Protein AF-A0A3S9BBK6-F1 (afdb_monomer_lite)

pLDDT: mean 83.22, std 19.62, range [37.0, 97.81]

Radius of gyration: 19.56 Å; chains: 1; bounding box: 65×46×24 Å

Foldseek 3Di:
DDDDDDDDPDDPPPPPPVVVVVVVVVVVLQVVQVVVVVVVDDPVRCCVPPNVPDPFFPDDWDWDADPVGIWIWTQTPVRWTFIQDPVGTDTD

Structure (mmCIF, N/CA/C/O backbone):
data_AF-A0A3S9BBK6-F1
#
_entry.id   AF-A0A3S9BBK6-F1
#
loop_
_atom_site.group_PDB
_atom_site.id
_atom_site.type_symbol
_atom_site.label_atom_id
_atom_site.label_alt_id
_atom_site.label_comp_id
_atom_site.label_asym_id
_atom_site.label_entity_id
_atom_site.label_seq_id
_atom_site.pdbx_PDB_ins_code
_atom_site.Cartn_x
_atom_site.Cartn_y
_atom_site.Cartn_z
_atom_site.occupancy
_atom_site.B_iso_or_equiv
_atom_site.auth_seq_id
_atom_site.auth_comp_id
_atom_site.auth_asym_id
_atom_site.auth_atom_id
_atom_site.pdbx_PDB_model_num
ATOM 1 N N . MET A 1 1 ? -55.223 -33.416 -11.426 1.00 38.12 1 MET A N 1
ATOM 2 C CA . MET A 1 1 ? -54.029 -33.853 -12.174 1.00 38.12 1 MET A CA 1
ATOM 3 C C . MET A 1 1 ? -52.999 -32.743 -12.112 1.00 38.12 1 MET A C 1
ATOM 5 O O . MET A 1 1 ? -53.338 -31.615 -12.423 1.00 38.12 1 MET A O 1
ATOM 9 N N . GLN A 1 2 ? -51.803 -33.135 -11.670 1.00 37.00 2 GLN A N 1
ATOM 10 C CA . GLN A 1 2 ? -50.501 -32.457 -11.690 1.00 37.00 2 GLN A CA 1
ATOM 11 C C . GLN A 1 2 ? -50.319 -31.177 -10.856 1.00 37.00 2 GLN A C 1
ATOM 13 O O . GLN A 1 2 ? -50.619 -30.063 -11.269 1.00 37.00 2 GLN A O 1
ATOM 18 N N . ALA A 1 3 ? -49.743 -31.404 -9.671 1.00 39.06 3 ALA A N 1
ATOM 19 C CA . ALA A 1 3 ? -48.910 -30.465 -8.938 1.00 39.06 3 ALA A CA 1
ATOM 20 C C . ALA A 1 3 ? -47.586 -30.241 -9.693 1.00 39.06 3 ALA A C 1
ATOM 22 O O . ALA A 1 3 ? -47.035 -31.192 -10.247 1.00 39.06 3 ALA A O 1
ATOM 23 N N . VAL A 1 4 ? -47.059 -29.015 -9.676 1.00 41.31 4 VAL A N 1
ATOM 24 C CA . VAL A 1 4 ? -45.686 -28.709 -10.103 1.00 41.31 4 VAL A CA 1
ATOM 25 C C . VAL A 1 4 ? -44.957 -28.035 -8.945 1.00 41.31 4 VAL A C 1
ATOM 27 O O . VAL A 1 4 ? -45.503 -27.180 -8.251 1.00 41.31 4 VAL A O 1
ATOM 30 N N . ALA A 1 5 ? -43.745 -28.529 -8.713 1.00 41.59 5 ALA A N 1
ATOM 31 C CA . ALA A 1 5 ? -42.954 -28.430 -7.502 1.00 41.59 5 ALA A CA 1
ATOM 32 C C . ALA A 1 5 ? -42.531 -27.003 -7.119 1.00 41.59 5 ALA A C 1
ATOM 34 O O . ALA A 1 5 ? -41.819 -26.320 -7.851 1.00 41.59 5 ALA A O 1
ATOM 35 N N . ILE A 1 6 ? -42.872 -26.625 -5.888 1.00 46.69 6 ILE A N 1
ATOM 36 C CA . ILE A 1 6 ? -42.008 -25.814 -5.031 1.00 46.69 6 ILE A CA 1
ATOM 37 C C . ILE A 1 6 ? -40.875 -26.744 -4.593 1.00 46.69 6 ILE A C 1
ATOM 39 O O . ILE A 1 6 ? -41.195 -27.787 -4.042 1.00 46.69 6 ILE A O 1
ATOM 43 N N . ILE A 1 7 ? -39.612 -26.413 -4.883 1.00 45.97 7 ILE A N 1
ATOM 44 C CA . ILE A 1 7 ? -38.376 -26.695 -4.113 1.00 45.97 7 ILE A CA 1
ATOM 45 C C . ILE A 1 7 ? -37.200 -26.277 -5.017 1.00 45.97 7 ILE A C 1
ATOM 47 O O . ILE A 1 7 ? -37.014 -26.849 -6.088 1.00 45.97 7 ILE A O 1
ATOM 51 N N . GLY A 1 8 ? -36.382 -25.310 -4.580 1.00 43.81 8 GLY A N 1
ATOM 52 C CA . GLY A 1 8 ? -34.996 -25.224 -5.066 1.00 43.81 8 GLY A CA 1
ATOM 53 C C . GLY A 1 8 ? -34.337 -23.853 -5.228 1.00 43.81 8 GLY A C 1
ATOM 54 O O . GLY A 1 8 ? -33.159 -23.835 -5.557 1.00 43.81 8 GLY A O 1
ATOM 55 N N . TRP A 1 9 ? -35.014 -22.717 -5.026 1.00 44.59 9 TRP A N 1
ATOM 56 C CA . TRP A 1 9 ? -34.434 -21.386 -5.314 1.00 44.59 9 TRP A CA 1
ATOM 57 C C . TRP A 1 9 ? -34.550 -20.405 -4.138 1.00 44.59 9 TRP A C 1
ATOM 59 O O . TRP A 1 9 ? -35.007 -19.278 -4.283 1.00 44.59 9 TRP A O 1
ATOM 69 N N . LEU A 1 10 ? -34.136 -20.830 -2.943 1.00 46.41 10 LEU A N 1
ATOM 70 C CA . LEU A 1 10 ? -33.976 -19.924 -1.802 1.00 46.41 10 LEU A CA 1
ATOM 71 C C . LEU A 1 10 ? -32.825 -20.420 -0.916 1.00 46.41 10 LEU A C 1
ATOM 73 O O . LEU A 1 10 ? -33.039 -21.075 0.096 1.00 46.41 10 LEU A O 1
ATOM 77 N N . GLY A 1 11 ? -31.584 -20.198 -1.350 1.00 45.03 11 GLY A N 1
ATOM 78 C CA . GLY A 1 11 ? -30.430 -20.722 -0.613 1.00 45.03 11 GLY A CA 1
ATOM 79 C C . GLY A 1 11 ? -29.101 -20.006 -0.808 1.00 45.03 11 GLY A C 1
ATOM 80 O O . GLY A 1 11 ? -28.108 -20.516 -0.314 1.00 45.03 11 GLY A O 1
ATOM 81 N N . ASN A 1 12 ? -29.037 -18.868 -1.512 1.00 53.53 12 ASN A N 1
ATOM 82 C CA . ASN A 1 12 ? -27.751 -18.177 -1.699 1.00 53.53 12 ASN A CA 1
ATOM 83 C C . ASN A 1 12 ? -27.834 -16.656 -1.928 1.00 53.53 12 ASN A C 1
ATOM 85 O O . ASN A 1 12 ? -26.878 -16.057 -2.404 1.00 53.53 12 ASN A O 1
ATOM 89 N N . GLN A 1 13 ? -28.950 -16.004 -1.583 1.00 52.56 13 GLN A N 1
ATOM 90 C CA . GLN A 1 13 ? -29.068 -14.545 -1.741 1.00 52.56 13 GLN A CA 1
ATOM 91 C C . GLN A 1 13 ? -28.566 -13.760 -0.510 1.00 52.56 13 GLN A C 1
ATOM 93 O O . GLN A 1 13 ? -28.306 -12.569 -0.616 1.00 52.56 13 GLN A O 1
ATOM 98 N N . GLN A 1 14 ? -28.378 -14.408 0.648 1.00 50.72 14 GLN A N 1
ATOM 99 C CA . GLN A 1 14 ? -28.054 -13.726 1.915 1.00 50.72 14 GLN A CA 1
ATOM 100 C C . GLN A 1 14 ? -26.552 -13.698 2.271 1.00 50.72 14 GLN A C 1
ATOM 102 O O . GLN A 1 14 ? -26.176 -13.183 3.316 1.00 50.72 14 GLN A O 1
ATOM 107 N N . LEU A 1 15 ? -25.677 -14.216 1.399 1.00 51.78 15 LEU A N 1
ATOM 108 C CA . LEU A 1 15 ? -24.211 -14.225 1.577 1.00 51.78 15 LEU A CA 1
ATOM 109 C C . LEU A 1 15 ? -23.474 -13.181 0.714 1.00 51.78 15 LEU A C 1
ATOM 111 O O . LEU A 1 15 ? -22.247 -13.185 0.652 1.00 51.78 15 LEU A O 1
ATOM 115 N N . ILE A 1 16 ? -24.205 -12.287 0.038 1.00 55.09 16 ILE A N 1
ATOM 116 C CA . ILE A 1 16 ? -23.641 -11.364 -0.965 1.00 55.09 16 ILE A CA 1
ATOM 117 C C . ILE A 1 16 ? -23.622 -9.895 -0.520 1.00 55.09 16 ILE A C 1
ATOM 119 O O . ILE A 1 16 ? -23.135 -9.049 -1.265 1.00 55.09 16 ILE A O 1
ATOM 123 N N . GLU A 1 17 ? -24.104 -9.568 0.682 1.00 50.94 17 GLU A N 1
ATOM 124 C CA . GLU A 1 17 ? -24.076 -8.183 1.183 1.00 50.94 17 GLU A CA 1
ATOM 125 C C . GLU A 1 17 ? -22.809 -7.847 1.984 1.00 50.94 17 GLU A C 1
ATOM 127 O O . GLU A 1 17 ? -22.476 -6.677 2.101 1.00 50.94 17 GLU A O 1
ATOM 132 N N . GLU A 1 18 ? -22.041 -8.842 2.446 1.00 52.22 18 GLU A N 1
ATOM 133 C CA . GLU A 1 18 ? -20.787 -8.639 3.203 1.00 52.22 18 GLU A CA 1
ATOM 134 C C . GLU A 1 18 ? -19.532 -8.668 2.300 1.00 52.22 18 GLU A C 1
ATOM 136 O O . GLU A 1 18 ? -18.557 -7.947 2.520 1.00 52.22 18 GLU A O 1
ATOM 141 N N . VAL A 1 19 ? -19.554 -9.458 1.218 1.00 56.59 19 VAL A N 1
ATOM 142 C CA . VAL A 1 19 ? -18.407 -9.609 0.297 1.00 56.59 19 VAL A CA 1
ATOM 143 C C . VAL A 1 19 ? -18.283 -8.418 -0.663 1.00 56.59 19 VAL A C 1
ATOM 145 O O . VAL A 1 19 ? -17.176 -7.951 -0.946 1.00 56.59 19 VAL A O 1
ATOM 148 N N . ALA A 1 20 ? -19.411 -7.885 -1.140 1.00 61.69 20 ALA A N 1
ATOM 149 C CA . ALA A 1 20 ? -19.454 -6.728 -2.033 1.00 61.69 20 ALA A CA 1
ATOM 150 C C . ALA A 1 20 ? -18.869 -5.431 -1.424 1.00 61.69 20 ALA A C 1
ATOM 152 O O . ALA A 1 20 ? -18.046 -4.793 -2.093 1.00 61.69 20 ALA A O 1
ATOM 153 N N . PRO A 1 21 ? -19.203 -5.017 -0.181 1.00 68.56 21 PRO A N 1
ATOM 154 C CA . PRO A 1 21 ? -18.636 -3.807 0.409 1.00 68.56 21 PRO A CA 1
ATOM 155 C C . PRO A 1 21 ? -17.135 -3.951 0.650 1.00 68.56 21 PRO A C 1
ATOM 157 O O . PRO A 1 21 ? -16.389 -3.017 0.361 1.00 68.56 21 PRO A O 1
ATOM 160 N N . MET A 1 22 ? -16.656 -5.118 1.089 1.00 68.06 22 MET A N 1
ATOM 161 C CA . MET A 1 22 ? -15.224 -5.314 1.306 1.00 68.06 22 MET A CA 1
ATOM 162 C C . MET A 1 22 ? -14.430 -5.285 -0.005 1.00 68.06 22 MET A C 1
ATOM 164 O O . MET A 1 22 ? -13.400 -4.614 -0.084 1.00 68.06 22 MET A O 1
ATOM 168 N N . ALA A 1 23 ? -14.928 -5.937 -1.059 1.00 74.81 23 ALA A N 1
ATOM 169 C CA . ALA A 1 23 ? -14.321 -5.868 -2.388 1.00 74.81 23 ALA A CA 1
ATOM 170 C C . ALA A 1 23 ? -14.281 -4.426 -2.927 1.00 74.81 23 ALA A C 1
ATOM 172 O O . ALA A 1 23 ? -13.279 -4.008 -3.516 1.00 74.81 23 ALA A O 1
ATOM 173 N N . ASN A 1 24 ? -15.333 -3.639 -2.678 1.00 82.50 24 ASN A N 1
ATOM 174 C CA . ASN A 1 24 ? -15.387 -2.226 -3.046 1.00 82.50 24 ASN A CA 1
ATOM 175 C C . ASN A 1 24 ? -14.341 -1.392 -2.281 1.00 82.50 24 ASN A C 1
ATOM 177 O O . ASN A 1 24 ? -13.648 -0.568 -2.878 1.00 82.50 24 ASN A O 1
ATOM 181 N N . ILE A 1 25 ? -14.167 -1.644 -0.981 1.00 85.12 25 ILE A N 1
ATOM 182 C CA . ILE A 1 25 ? -13.196 -0.929 -0.141 1.00 85.12 25 ILE A CA 1
ATOM 183 C C . ILE A 1 25 ? -11.756 -1.251 -0.553 1.00 85.12 25 ILE A C 1
ATOM 185 O O . ILE A 1 25 ? -10.954 -0.335 -0.728 1.00 85.12 25 ILE A O 1
ATOM 189 N N . VAL A 1 26 ? -11.423 -2.524 -0.783 1.00 86.62 26 VAL A N 1
ATOM 190 C CA . VAL A 1 26 ? -10.082 -2.911 -1.256 1.00 86.62 26 VAL A CA 1
ATOM 191 C C . VAL A 1 26 ? -9.806 -2.323 -2.643 1.00 86.62 26 VAL A C 1
ATOM 193 O O . VAL A 1 26 ? -8.725 -1.792 -2.888 1.00 86.62 26 VAL A O 1
ATOM 196 N N . SER A 1 27 ? -10.800 -2.327 -3.535 1.00 89.94 27 SER A N 1
ATOM 197 C CA . SER A 1 27 ? -10.681 -1.692 -4.854 1.00 89.94 27 SER A CA 1
ATOM 198 C C . SER A 1 27 ? -10.452 -0.182 -4.749 1.00 89.94 27 SER A C 1
ATOM 200 O O . SER A 1 27 ? -9.680 0.385 -5.525 1.00 89.94 27 SER A O 1
ATOM 202 N N . LYS A 1 28 ? -11.099 0.484 -3.785 1.00 91.81 28 LYS A N 1
ATOM 203 C CA . LYS A 1 28 ? -10.867 1.900 -3.488 1.00 91.81 28 LYS A CA 1
ATOM 204 C C . LYS A 1 28 ? -9.442 2.134 -2.982 1.00 91.81 28 LYS A C 1
ATOM 206 O O . LYS A 1 28 ? -8.769 3.004 -3.525 1.00 91.81 28 LYS A O 1
ATOM 211 N N . LEU A 1 29 ? -8.958 1.316 -2.046 1.00 92.31 29 LEU A N 1
ATOM 212 C CA . LEU A 1 29 ? -7.586 1.397 -1.538 1.00 92.31 29 LEU A CA 1
ATOM 213 C C . LEU A 1 29 ? -6.557 1.256 -2.670 1.00 92.31 29 LEU A C 1
ATOM 215 O O . LEU A 1 29 ? -5.651 2.076 -2.785 1.00 92.31 29 LEU A O 1
ATOM 219 N N . VAL A 1 30 ? -6.731 0.273 -3.563 1.00 95.00 30 VAL A N 1
ATOM 220 C CA . VAL A 1 30 ? -5.859 0.088 -4.740 1.00 95.00 30 VAL A CA 1
ATOM 221 C C . VAL A 1 30 ? -5.844 1.339 -5.624 1.00 95.00 30 VAL A C 1
ATOM 223 O O . VAL A 1 30 ? -4.777 1.780 -6.060 1.00 95.00 30 VAL A O 1
ATOM 226 N N . LYS A 1 31 ? -7.012 1.939 -5.885 1.00 96.00 31 LYS A N 1
ATOM 227 C CA . LYS A 1 31 ? -7.116 3.176 -6.676 1.00 96.00 31 LYS A CA 1
ATOM 228 C C . LYS A 1 31 ? -6.409 4.347 -5.998 1.00 96.00 31 LYS A C 1
ATOM 230 O O . LYS A 1 31 ? -5.699 5.090 -6.670 1.00 96.00 31 LYS A O 1
ATOM 235 N N . GLU A 1 32 ? -6.576 4.509 -4.689 1.00 95.50 32 GLU A N 1
ATOM 236 C CA . GLU A 1 32 ? -5.939 5.583 -3.923 1.00 95.50 32 GLU A CA 1
ATOM 237 C C . GLU A 1 32 ? -4.414 5.418 -3.888 1.00 95.50 32 GLU A C 1
ATOM 239 O O . GLU A 1 32 ? -3.698 6.374 -4.185 1.00 95.50 32 GLU A O 1
ATOM 244 N N . CYS A 1 33 ? -3.903 4.208 -3.636 1.00 96.50 33 CYS A N 1
ATOM 245 C CA . CYS A 1 33 ? -2.466 3.926 -3.686 1.00 96.50 33 CYS A CA 1
ATOM 246 C C . CYS A 1 33 ? -1.872 4.233 -5.068 1.00 96.50 33 CYS A C 1
ATOM 248 O O . CYS A 1 33 ? -0.835 4.890 -5.162 1.00 96.50 33 CYS A O 1
ATOM 250 N N . ASN A 1 34 ? -2.543 3.818 -6.148 1.00 97.81 34 ASN A N 1
ATOM 251 C CA . ASN A 1 34 ? -2.089 4.124 -7.504 1.00 97.81 34 ASN A CA 1
ATOM 252 C C . ASN A 1 34 ? -2.161 5.623 -7.824 1.00 97.81 34 ASN A C 1
ATOM 254 O O . ASN A 1 34 ? -1.233 6.147 -8.427 1.00 97.81 34 ASN A O 1
ATOM 258 N N . SER A 1 35 ? -3.197 6.334 -7.371 1.00 97.56 35 SER A N 1
ATOM 259 C CA . SER A 1 35 ? -3.299 7.792 -7.526 1.00 97.56 35 SER A CA 1
ATOM 260 C C . SER A 1 35 ? -2.150 8.523 -6.825 1.00 97.56 35 SER A C 1
ATOM 262 O O . SER A 1 35 ? -1.547 9.434 -7.393 1.00 97.56 35 SER A O 1
ATOM 264 N N . THR A 1 36 ? -1.789 8.098 -5.613 1.00 96.44 36 THR A N 1
ATOM 265 C CA . THR A 1 36 ? -0.647 8.648 -4.870 1.00 96.44 36 THR A CA 1
ATOM 266 C C . THR A 1 36 ? 0.681 8.321 -5.560 1.00 96.44 36 THR A C 1
ATOM 268 O O . THR A 1 36 ? 1.530 9.200 -5.704 1.00 96.44 36 THR A O 1
ATOM 271 N N . ARG A 1 37 ? 0.836 7.104 -6.093 1.00 96.62 37 ARG A N 1
ATOM 272 C CA . ARG A 1 37 ? 2.002 6.714 -6.901 1.00 96.62 37 ARG A CA 1
ATOM 273 C C . ARG A 1 37 ? 2.140 7.549 -8.172 1.00 96.62 37 ARG A C 1
ATOM 275 O O . ARG A 1 37 ? 3.237 7.995 -8.489 1.00 96.62 37 ARG A O 1
ATOM 282 N N . SER A 1 38 ? 1.045 7.804 -8.888 1.00 96.75 38 SER A N 1
ATOM 283 C CA . SER A 1 38 ? 1.044 8.646 -10.093 1.00 96.75 38 SER A CA 1
ATOM 284 C C . SER A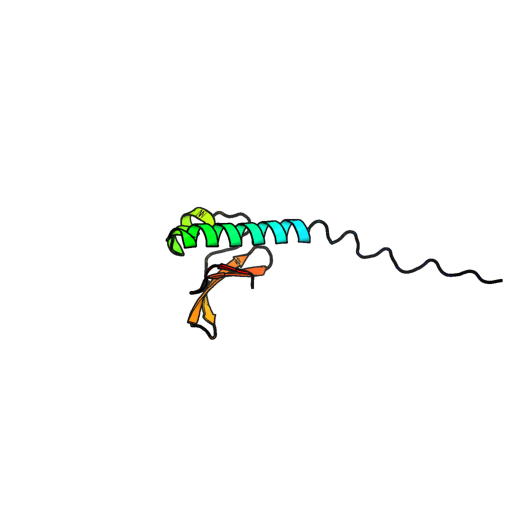 1 38 ? 1.500 10.083 -9.821 1.00 96.75 38 SER A C 1
ATOM 286 O O . SER A 1 38 ? 1.911 10.771 -10.750 1.00 96.75 38 SER A O 1
ATOM 288 N N . LYS A 1 39 ? 1.473 10.531 -8.559 1.00 96.69 39 LYS A N 1
ATOM 289 C CA . LYS A 1 39 ? 2.019 11.823 -8.112 1.00 96.69 39 LYS A CA 1
ATOM 290 C C . LYS A 1 39 ? 3.508 11.761 -7.735 1.00 96.69 39 LYS A C 1
ATOM 292 O O . LYS A 1 39 ? 4.049 12.755 -7.267 1.00 96.69 39 LYS A O 1
ATOM 297 N N . GLY A 1 40 ? 4.164 10.615 -7.924 1.00 96.12 40 GLY A N 1
ATOM 298 C CA . GLY A 1 40 ? 5.590 10.411 -7.664 1.00 96.12 40 GLY A CA 1
ATOM 299 C C . GLY A 1 40 ? 5.922 9.762 -6.320 1.00 96.12 40 GLY A C 1
ATOM 300 O O . GLY A 1 40 ? 7.099 9.592 -6.019 1.00 96.12 40 GLY A O 1
ATOM 301 N N . ALA A 1 41 ? 4.927 9.385 -5.510 1.00 96.56 41 ALA A N 1
ATOM 302 C CA . ALA A 1 41 ? 5.196 8.686 -4.258 1.00 96.56 41 ALA A CA 1
ATOM 303 C C . ALA A 1 41 ? 5.695 7.256 -4.516 1.00 96.56 41 ALA A C 1
ATOM 305 O O . ALA A 1 41 ? 5.112 6.503 -5.301 1.00 96.56 41 ALA A O 1
ATOM 306 N N . ASP A 1 42 ? 6.758 6.875 -3.815 1.00 95.75 42 ASP A N 1
ATOM 307 C CA . ASP A 1 42 ? 7.295 5.521 -3.832 1.00 95.75 42 ASP A CA 1
ATOM 308 C C . ASP A 1 42 ? 6.568 4.602 -2.834 1.00 95.75 42 ASP A C 1
ATOM 310 O O . ASP A 1 42 ? 5.722 5.026 -2.037 1.00 95.75 42 ASP A O 1
ATOM 314 N N . PHE A 1 43 ? 6.886 3.305 -2.880 1.00 95.50 43 PHE A N 1
ATOM 315 C CA . PHE A 1 43 ? 6.281 2.337 -1.970 1.00 95.50 43 PHE A CA 1
ATOM 316 C C . PHE A 1 43 ? 6.544 2.652 -0.488 1.00 95.50 43 PHE A C 1
ATOM 318 O O . PHE A 1 43 ? 5.572 2.644 0.265 1.00 95.50 43 PHE A O 1
ATOM 325 N N . PRO A 1 44 ? 7.779 2.953 -0.029 1.00 96.94 44 PRO A N 1
ATOM 326 C CA . PRO A 1 44 ? 8.017 3.337 1.363 1.00 96.94 44 PRO A CA 1
ATOM 327 C C . PRO A 1 44 ? 7.126 4.492 1.835 1.00 96.94 44 PRO A C 1
ATOM 329 O O . PRO A 1 44 ? 6.545 4.406 2.919 1.00 96.94 44 PRO A O 1
ATOM 332 N N . THR A 1 45 ? 6.953 5.531 1.013 1.00 97.44 45 THR A N 1
ATOM 333 C CA . THR A 1 45 ? 6.081 6.670 1.330 1.00 97.44 45 THR A CA 1
ATOM 334 C C . THR A 1 45 ? 4.620 6.237 1.444 1.00 97.44 45 THR A C 1
ATOM 336 O O . THR A 1 45 ? 3.960 6.553 2.435 1.00 97.44 45 THR A O 1
ATOM 339 N N . ILE A 1 46 ? 4.109 5.470 0.477 1.00 97.44 46 ILE A N 1
ATOM 340 C CA . ILE A 1 46 ? 2.721 4.970 0.485 1.00 97.44 46 ILE A CA 1
ATOM 341 C C . ILE A 1 46 ? 2.488 4.011 1.6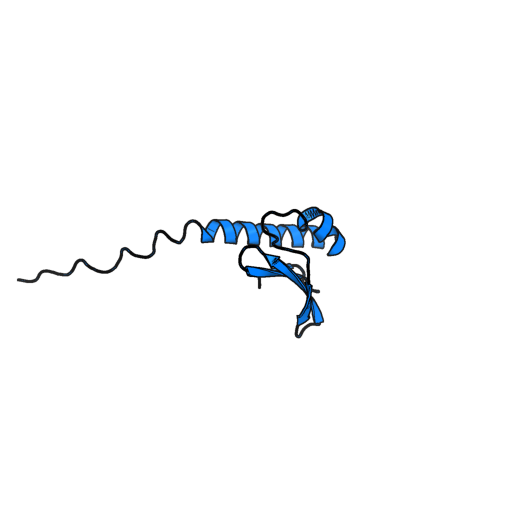60 1.00 97.44 46 ILE A C 1
ATOM 343 O O . ILE A 1 46 ? 1.445 4.057 2.310 1.00 97.44 46 ILE A O 1
ATOM 347 N N . TRP A 1 47 ? 3.473 3.178 1.995 1.00 97.00 47 TRP A N 1
ATOM 348 C CA . TRP A 1 47 ? 3.408 2.286 3.144 1.00 97.00 47 TRP A CA 1
ATOM 349 C C . TRP A 1 47 ? 3.222 3.061 4.449 1.00 97.00 47 TRP A C 1
ATOM 351 O O . TRP A 1 47 ? 2.283 2.782 5.193 1.00 97.00 47 TRP A O 1
ATOM 361 N N . GLN A 1 48 ? 4.079 4.051 4.713 1.00 97.06 48 GLN A N 1
ATOM 362 C CA . GLN A 1 48 ? 4.034 4.815 5.964 1.00 97.06 48 GLN A CA 1
ATOM 363 C C . GLN A 1 48 ? 2.781 5.686 6.079 1.00 97.06 48 GLN A C 1
ATOM 365 O O . GLN A 1 48 ? 2.235 5.821 7.169 1.00 97.06 48 GLN A O 1
ATOM 370 N N . THR A 1 49 ? 2.335 6.278 4.970 1.00 95.31 49 THR A N 1
ATOM 371 C CA . THR A 1 49 ? 1.248 7.269 4.980 1.00 95.31 49 THR A CA 1
ATOM 372 C C . THR A 1 49 ? -0.140 6.660 4.816 1.00 95.31 49 THR A C 1
ATOM 374 O O . THR A 1 49 ? -1.104 7.238 5.310 1.00 95.31 49 THR A O 1
ATOM 377 N N . MET A 1 50 ? -0.260 5.510 4.141 1.00 94.94 50 MET A N 1
ATOM 378 C CA . MET A 1 50 ? -1.559 4.941 3.768 1.00 94.94 50 MET A CA 1
ATOM 379 C C . MET A 1 50 ? -1.780 3.515 4.273 1.00 94.94 50 MET A C 1
ATOM 381 O O . MET A 1 50 ? -2.885 3.217 4.709 1.00 94.94 50 MET A O 1
ATOM 385 N N . LEU A 1 51 ? -0.782 2.622 4.213 1.00 95.50 51 LEU A N 1
ATOM 386 C CA . LEU A 1 51 ? -1.013 1.178 4.409 1.00 95.50 51 LEU A CA 1
ATOM 387 C C . LEU A 1 51 ? -0.740 0.677 5.832 1.00 95.50 51 LEU A C 1
ATOM 389 O O . LEU A 1 51 ? -1.522 -0.112 6.351 1.00 95.50 51 LEU A O 1
ATOM 393 N N . LYS A 1 52 ? 0.340 1.123 6.483 1.00 93.69 52 LYS A N 1
ATOM 394 C CA . LYS A 1 52 ? 0.829 0.564 7.759 1.00 93.69 52 LYS A CA 1
ATOM 395 C C . LYS A 1 52 ? -0.209 0.578 8.893 1.00 93.69 52 LYS A C 1
ATOM 397 O O . LYS A 1 52 ? -0.144 -0.269 9.777 1.00 93.69 52 LYS A O 1
ATOM 402 N N . GLY A 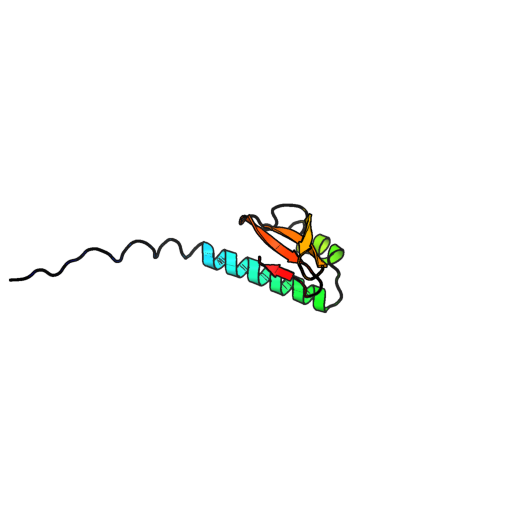1 53 ? -1.135 1.537 8.878 1.00 90.88 53 GLY A N 1
ATOM 403 C CA . GLY A 1 53 ? -2.228 1.662 9.851 1.00 90.88 53 GLY A CA 1
ATOM 404 C C . GLY A 1 53 ? -3.619 1.388 9.276 1.00 90.88 53 GLY A C 1
ATOM 405 O O . GLY A 1 53 ? -4.614 1.676 9.934 1.00 90.88 53 GLY A O 1
ATOM 406 N N . HIS A 1 54 ? -3.715 0.894 8.041 1.00 92.44 54 HIS A N 1
ATOM 407 C CA . HIS A 1 54 ? -5.001 0.679 7.390 1.00 92.44 54 HIS A CA 1
ATOM 408 C C . HIS A 1 54 ? -5.683 -0.578 7.939 1.00 92.44 54 HIS A C 1
ATOM 410 O O . HIS A 1 54 ? -5.067 -1.638 7.992 1.00 92.44 54 HIS A O 1
ATOM 416 N N . ALA A 1 55 ? -6.978 -0.494 8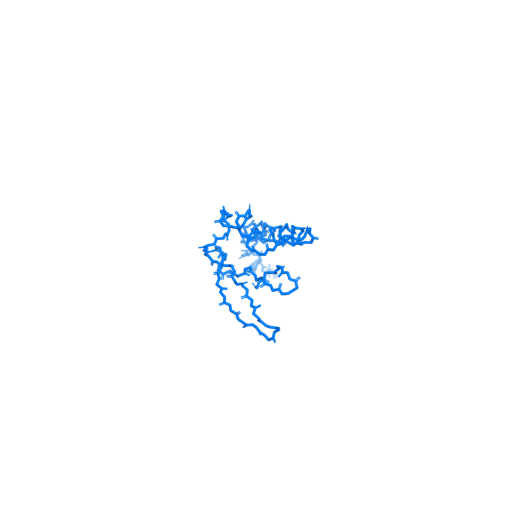.258 1.00 90.81 55 ALA A N 1
ATOM 417 C CA . ALA A 1 55 ? -7.737 -1.571 8.913 1.00 90.81 55 ALA A CA 1
ATOM 418 C C . ALA A 1 55 ? -7.739 -2.917 8.158 1.00 90.81 55 ALA A C 1
ATOM 420 O O . ALA A 1 55 ? -7.996 -3.964 8.743 1.00 90.81 55 ALA A O 1
ATOM 421 N N . TYR A 1 56 ? -7.456 -2.890 6.856 1.00 89.38 56 TYR A N 1
ATOM 422 C CA . 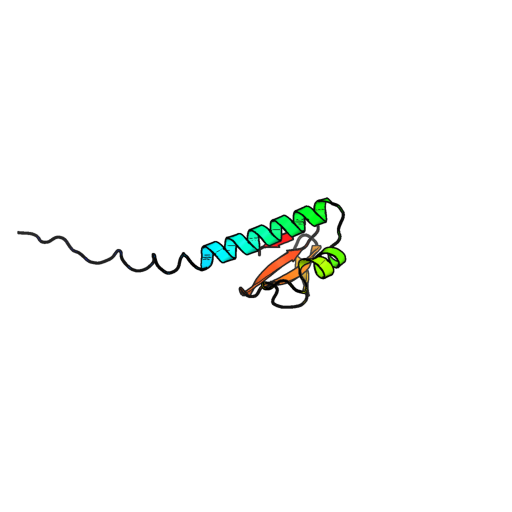TYR A 1 56 ? -7.455 -4.073 5.993 1.00 89.38 56 TYR A CA 1
ATOM 423 C C . TYR A 1 56 ? -6.077 -4.695 5.787 1.00 89.38 56 TYR A C 1
ATOM 425 O O . TYR A 1 56 ? -5.991 -5.753 5.169 1.00 89.38 56 TYR A O 1
ATOM 433 N N . VAL A 1 57 ? -5.014 -4.056 6.273 1.00 94.25 57 VAL A N 1
ATOM 434 C CA . VAL A 1 57 ? -3.649 -4.574 6.182 1.00 94.25 57 VAL A CA 1
ATOM 435 C C . VAL A 1 57 ? -3.391 -5.459 7.395 1.00 94.25 57 VAL A C 1
ATOM 437 O O . VAL A 1 57 ? -3.467 -5.011 8.534 1.00 94.25 57 VAL A O 1
ATOM 440 N N . ALA A 1 58 ? -3.096 -6.731 7.142 1.00 94.69 58 ALA A N 1
ATOM 441 C CA . ALA A 1 58 ? -2.909 -7.738 8.183 1.00 94.69 58 ALA A CA 1
ATOM 442 C C . ALA A 1 58 ? -1.468 -7.811 8.711 1.00 94.69 58 ALA A C 1
ATOM 444 O O . ALA A 1 58 ? -1.205 -8.508 9.687 1.00 94.69 58 ALA A O 1
ATOM 445 N N . GLY A 1 59 ? -0.517 -7.128 8.072 1.00 94.75 59 GLY A N 1
ATOM 446 C CA . GLY A 1 59 ? 0.886 -7.234 8.450 1.00 94.75 59 GLY A CA 1
ATOM 447 C C . GLY A 1 59 ? 1.847 -6.474 7.537 1.00 94.75 59 GLY A C 1
ATOM 448 O O . GLY A 1 59 ? 1.413 -5.778 6.616 1.00 94.75 59 GLY A O 1
ATOM 449 N N . PRO A 1 60 ? 3.161 -6.587 7.805 1.00 96.06 60 PRO A N 1
ATOM 450 C CA . PRO A 1 60 ? 4.191 -5.901 7.036 1.00 96.06 60 PRO A CA 1
ATOM 451 C C . PRO A 1 60 ? 4.289 -6.439 5.598 1.00 96.06 60 PRO A C 1
ATOM 453 O O . PRO A 1 60 ? 3.915 -7.586 5.337 1.00 96.06 60 PRO A O 1
ATOM 456 N N . PRO A 1 61 ? 4.827 -5.640 4.660 1.00 96.94 61 PRO A N 1
ATOM 457 C CA . PRO A 1 61 ? 5.107 -6.108 3.313 1.00 96.94 61 PRO A CA 1
ATOM 458 C C . PRO A 1 61 ? 6.187 -7.190 3.313 1.00 96.94 61 PRO A C 1
ATOM 460 O O . PRO A 1 61 ? 7.176 -7.103 4.042 1.00 96.94 61 PRO A O 1
ATOM 463 N N . MET A 1 62 ? 6.021 -8.169 2.434 1.00 96.56 62 MET A N 1
ATOM 464 C CA . MET A 1 62 ? 6.974 -9.248 2.197 1.00 96.56 62 MET A CA 1
ATOM 465 C C . MET A 1 62 ? 7.589 -9.095 0.809 1.00 96.56 62 MET A C 1
ATOM 467 O O . MET A 1 62 ? 6.879 -8.816 -0.159 1.00 96.56 62 MET A O 1
ATOM 471 N N . G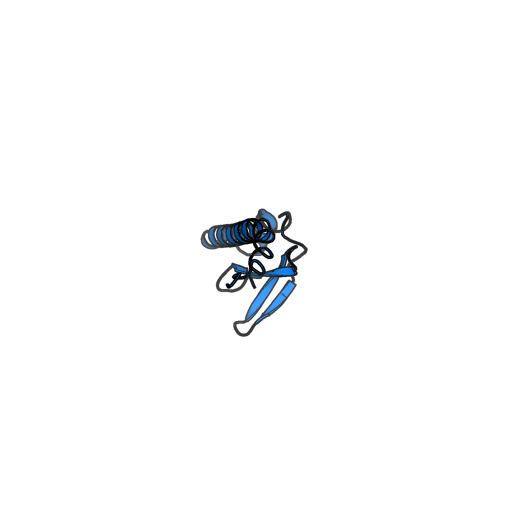LN A 1 63 ? 8.905 -9.274 0.715 1.00 96.25 63 GLN A N 1
ATOM 472 C CA . GLN A 1 63 ? 9.600 -9.322 -0.569 1.00 96.25 63 GLN A CA 1
ATOM 473 C C . GLN A 1 63 ? 9.377 -10.673 -1.240 1.00 96.25 63 GLN A C 1
ATOM 475 O O . GLN A 1 63 ? 9.498 -11.715 -0.601 1.00 96.25 63 GLN A O 1
ATOM 480 N N . ASP A 1 64 ? 9.077 -10.636 -2.532 1.00 95.81 64 ASP A N 1
ATOM 481 C CA . ASP A 1 64 ? 8.894 -11.820 -3.362 1.00 95.81 64 ASP A CA 1
ATOM 482 C C . ASP A 1 64 ? 9.352 -11.517 -4.802 1.00 95.81 64 ASP A C 1
ATOM 484 O O . ASP A 1 64 ? 9.836 -10.419 -5.105 1.00 95.81 64 ASP A O 1
ATOM 488 N N . ARG A 1 65 ? 9.224 -12.482 -5.710 1.00 94.38 65 ARG A N 1
ATOM 489 C CA . ARG A 1 65 ? 9.584 -12.342 -7.120 1.00 94.38 65 ARG A CA 1
ATOM 490 C C . ARG A 1 65 ? 8.555 -13.036 -8.009 1.00 94.38 65 ARG A C 1
ATOM 492 O O . ARG A 1 65 ? 8.178 -14.174 -7.755 1.00 94.38 65 ARG A O 1
ATOM 499 N N . ASN A 1 66 ? 8.127 -12.370 -9.077 1.00 88.75 66 ASN A N 1
ATOM 500 C CA . ASN A 1 66 ? 7.316 -12.966 -10.140 1.00 88.75 66 ASN A CA 1
ATOM 501 C C . ASN A 1 66 ? 8.128 -13.074 -11.446 1.00 88.75 66 ASN A C 1
ATOM 503 O O . ASN A 1 66 ? 9.340 -12.845 -11.466 1.00 88.75 66 ASN A O 1
ATOM 507 N N . GLN A 1 67 ? 7.460 -13.436 -12.544 1.00 89.69 67 GLN A N 1
ATOM 508 C CA . GLN A 1 67 ? 8.090 -13.535 -13.865 1.00 89.69 67 GLN A CA 1
ATOM 509 C C . GLN A 1 67 ? 8.644 -12.192 -14.373 1.00 89.69 67 GLN A C 1
ATOM 511 O O . GLN A 1 67 ? 9.601 -12.185 -15.140 1.00 89.69 67 GLN A O 1
ATOM 516 N N . GLU A 1 68 ? 8.073 -11.071 -13.932 1.00 87.88 68 GLU A N 1
ATOM 517 C CA . GLU A 1 68 ? 8.452 -9.719 -14.357 1.00 87.88 68 GLU A CA 1
ATOM 518 C C . GLU A 1 68 ? 9.553 -9.105 -13.480 1.00 87.88 68 GLU A C 1
ATOM 520 O O . GLU A 1 68 ? 10.248 -8.188 -13.914 1.00 87.88 68 GLU A O 1
ATOM 525 N N . GLY A 1 69 ? 9.762 -9.616 -12.262 1.00 92.44 69 GLY A N 1
ATOM 526 C CA . GLY A 1 69 ? 10.822 -9.147 -11.379 1.00 92.44 69 GLY A CA 1
ATOM 527 C C . GLY A 1 69 ? 10.459 -9.164 -9.893 1.00 92.44 69 GLY A C 1
ATOM 528 O O . GLY A 1 69 ? 9.616 -9.950 -9.460 1.00 92.44 69 GLY A O 1
ATOM 529 N N . PRO A 1 70 ? 11.159 -8.358 -9.074 1.00 94.38 70 PRO A N 1
ATOM 530 C CA . PRO A 1 70 ? 10.876 -8.254 -7.649 1.00 94.38 70 PRO A CA 1
ATOM 531 C C . PRO A 1 70 ? 9.519 -7.587 -7.415 1.00 94.38 70 PRO A C 1
ATOM 533 O O . PRO A 1 70 ? 9.190 -6.582 -8.046 1.00 94.38 70 PRO A O 1
ATOM 536 N N . ILE A 1 71 ? 8.762 -8.126 -6.465 1.00 96.69 71 ILE A N 1
ATOM 537 C CA . ILE A 1 71 ? 7.462 -7.602 -6.050 1.00 96.69 71 ILE A CA 1
ATOM 538 C C . ILE A 1 71 ? 7.405 -7.471 -4.528 1.00 96.69 71 ILE A C 1
ATOM 540 O O . ILE A 1 71 ? 8.163 -8.113 -3.796 1.00 96.69 71 ILE A O 1
ATOM 544 N N . LEU A 1 72 ? 6.473 -6.655 -4.047 1.00 97.44 72 LEU A N 1
ATOM 545 C CA . LEU A 1 72 ? 6.117 -6.584 -2.634 1.00 97.44 72 LEU A CA 1
ATOM 546 C C . LEU A 1 72 ? 4.689 -7.078 -2.445 1.00 97.44 72 LEU A C 1
ATOM 548 O O . LEU A 1 72 ? 3.774 -6.613 -3.122 1.00 97.44 72 LEU A O 1
ATOM 552 N N . LYS A 1 73 ? 4.499 -8.000 -1.504 1.00 97.38 73 LYS A N 1
ATOM 553 C CA . LYS A 1 73 ? 3.190 -8.525 -1.117 1.00 97.38 73 LYS A CA 1
ATOM 554 C C . LYS A 1 73 ? 2.783 -7.938 0.222 1.00 97.38 73 LYS A C 1
ATOM 556 O O . LYS A 1 73 ? 3.455 -8.168 1.223 1.00 97.38 73 LYS A O 1
ATOM 561 N N . VAL A 1 74 ? 1.676 -7.208 0.257 1.00 96.88 74 VAL A N 1
ATOM 562 C CA . VAL A 1 74 ? 1.077 -6.717 1.502 1.00 96.88 74 VAL A CA 1
ATOM 563 C C . VAL A 1 74 ? -0.085 -7.641 1.866 1.00 96.88 74 VAL A C 1
ATOM 565 O O . VAL A 1 74 ? -1.051 -7.707 1.100 1.00 96.88 74 VAL A O 1
ATOM 568 N N . PRO A 1 75 ? -0.014 -8.377 2.988 1.00 96.38 75 PRO A N 1
ATOM 569 C CA . PRO A 1 75 ? -1.090 -9.271 3.393 1.00 96.38 75 PRO A CA 1
ATOM 570 C C . PRO A 1 75 ? -2.322 -8.462 3.802 1.00 96.38 75 PRO A C 1
ATOM 572 O O . PRO A 1 75 ? -2.220 -7.484 4.549 1.00 96.38 75 PRO A O 1
ATOM 575 N N . LEU A 1 76 ? -3.492 -8.881 3.326 1.00 94.19 76 LEU A N 1
ATOM 576 C CA . LEU A 1 76 ? -4.778 -8.315 3.715 1.00 94.19 76 LEU A CA 1
ATOM 577 C C . LEU A 1 76 ? -5.486 -9.224 4.721 1.00 94.19 76 LEU A C 1
ATOM 579 O O . LEU A 1 76 ? -5.284 -10.437 4.724 1.00 94.19 76 LEU A O 1
ATOM 583 N N . ILE A 1 77 ? -6.380 -8.656 5.533 1.00 92.00 77 ILE A N 1
ATOM 584 C CA . ILE A 1 77 ? -7.189 -9.420 6.507 1.00 92.00 77 ILE A CA 1
ATOM 585 C C . ILE A 1 77 ? -8.065 -10.499 5.851 1.00 92.00 77 ILE A C 1
ATOM 587 O O . ILE A 1 77 ? -8.507 -11.433 6.508 1.00 92.00 77 ILE A O 1
ATOM 591 N N . THR A 1 78 ? -8.299 -10.383 4.544 1.00 87.25 78 THR A N 1
ATOM 592 C CA . THR A 1 78 ? -9.049 -11.344 3.729 1.00 87.25 78 THR A CA 1
ATOM 593 C C . THR A 1 78 ? -8.234 -12.573 3.325 1.00 87.25 78 THR A C 1
ATOM 595 O O . THR A 1 78 ? -8.766 -13.450 2.652 1.00 87.25 78 THR A O 1
ATOM 598 N N . GLY A 1 79 ? -6.941 -12.629 3.662 1.00 90.19 79 GLY A N 1
ATOM 599 C CA . GLY A 1 79 ? -6.019 -13.675 3.209 1.00 90.19 79 GLY A CA 1
ATOM 600 C C . GLY A 1 79 ? -5.478 -13.469 1.789 1.00 90.19 79 GLY A C 1
ATOM 601 O O . GLY A 1 79 ? -4.645 -14.251 1.340 1.00 90.19 79 GLY A O 1
ATOM 602 N N . ARG A 1 80 ? -5.919 -12.416 1.086 1.00 92.38 80 ARG A N 1
ATOM 603 C CA . ARG A 1 80 ? -5.375 -11.998 -0.217 1.00 92.38 80 ARG A CA 1
ATOM 604 C C . ARG A 1 80 ? -4.161 -11.089 -0.044 1.00 92.38 80 ARG A C 1
ATOM 606 O O . ARG A 1 80 ? -3.872 -10.618 1.058 1.00 92.38 80 ARG A O 1
ATOM 613 N N . TYR A 1 81 ? -3.503 -10.776 -1.157 1.00 95.19 81 TYR A N 1
ATOM 614 C CA . TYR A 1 81 ? -2.360 -9.872 -1.183 1.00 95.19 81 TYR A CA 1
ATOM 615 C C . TYR A 1 81 ? -2.619 -8.650 -2.053 1.00 95.19 81 TYR A C 1
ATOM 617 O O . TYR A 1 81 ? -3.104 -8.744 -3.178 1.00 95.19 81 TYR A O 1
ATOM 625 N N . LEU A 1 82 ? -2.233 -7.489 -1.536 1.00 95.44 82 LEU A N 1
ATOM 626 C CA . LEU A 1 82 ? -2.043 -6.295 -2.341 1.00 95.44 82 LEU A CA 1
ATOM 627 C C . LEU A 1 82 ? -0.597 -6.309 -2.848 1.00 95.44 82 LEU A C 1
ATOM 629 O O . LEU A 1 82 ? 0.349 -6.219 -2.065 1.00 95.44 82 LEU A O 1
ATOM 633 N N . ILE A 1 83 ? -0.438 -6.488 -4.155 1.00 96.75 83 ILE A N 1
ATOM 634 C CA . ILE A 1 83 ? 0.856 -6.628 -4.821 1.00 96.75 83 ILE A CA 1
ATOM 635 C C . ILE A 1 83 ? 1.303 -5.267 -5.333 1.00 96.75 83 ILE A C 1
ATOM 637 O O . ILE A 1 83 ? 0.527 -4.571 -5.988 1.00 96.75 83 ILE A O 1
ATOM 641 N N . PHE A 1 84 ? 2.558 -4.919 -5.073 1.00 96.75 84 PHE A N 1
ATOM 642 C CA . PHE A 1 84 ? 3.232 -3.768 -5.659 1.00 96.75 84 PHE A CA 1
ATOM 643 C C . PHE A 1 84 ? 4.405 -4.214 -6.534 1.00 96.75 84 PHE A C 1
ATOM 645 O O . PHE A 1 84 ? 5.277 -4.955 -6.073 1.00 96.75 84 PHE A O 1
ATOM 652 N N . ASP A 1 85 ? 4.439 -3.729 -7.774 1.00 94.50 85 ASP A N 1
ATOM 653 C CA . ASP A 1 85 ? 5.543 -3.923 -8.717 1.00 94.50 85 ASP A CA 1
ATOM 654 C C . ASP A 1 85 ? 5.748 -2.699 -9.634 1.00 94.50 85 ASP A C 1
ATOM 656 O O . ASP A 1 85 ? 5.258 -1.599 -9.360 1.00 94.50 85 ASP A O 1
ATOM 660 N N . ALA A 1 86 ? 6.495 -2.877 -10.730 1.00 91.56 86 ALA A N 1
ATOM 661 C CA . ALA A 1 86 ? 6.783 -1.825 -11.704 1.00 91.56 86 ALA A CA 1
ATOM 662 C C . ALA A 1 86 ? 5.522 -1.193 -12.329 1.00 91.56 86 ALA A C 1
ATOM 664 O O . ALA A 1 86 ? 5.546 -0.015 -12.700 1.00 91.56 86 ALA A O 1
ATOM 665 N N . SER A 1 87 ? 4.413 -1.930 -12.398 1.00 92.50 87 SER A N 1
ATOM 666 C CA . SER A 1 87 ? 3.137 -1.459 -12.942 1.00 92.50 87 SER A CA 1
ATOM 667 C C . SER A 1 87 ? 2.293 -0.719 -11.898 1.00 92.50 87 SER A C 1
ATOM 669 O O . SER A 1 87 ? 1.439 0.092 -12.257 1.00 92.50 87 SER A O 1
ATOM 671 N N . GLY A 1 88 ? 2.572 -0.914 -10.607 1.00 94.50 88 GLY A N 1
ATOM 672 C CA . GLY A 1 88 ? 1.883 -0.265 -9.492 1.00 94.50 88 GLY A CA 1
ATOM 673 C C . GLY A 1 88 ? 1.202 -1.269 -8.569 1.00 94.50 88 GLY A C 1
ATOM 674 O O . GLY A 1 88 ? 1.694 -2.378 -8.374 1.00 94.50 88 GLY A O 1
ATOM 675 N N . PHE A 1 89 ? 0.087 -0.859 -7.964 1.00 96.31 89 PHE A N 1
ATOM 676 C CA . PHE A 1 89 ? -0.666 -1.680 -7.017 1.00 96.31 89 PHE A CA 1
ATOM 677 C C . PHE A 1 89 ? -1.785 -2.462 -7.702 1.00 96.31 89 PHE A C 1
ATOM 679 O O . PHE A 1 89 ? -2.575 -1.886 -8.454 1.00 96.31 89 PHE A O 1
ATOM 686 N N . ARG A 1 90 ? -1.916 -3.749 -7.371 1.00 95.25 90 ARG A N 1
ATOM 687 C CA . ARG A 1 90 ? -3.060 -4.593 -7.750 1.00 95.25 90 ARG A CA 1
ATOM 688 C C . ARG A 1 90 ? -3.437 -5.551 -6.628 1.00 95.25 90 ARG A C 1
ATOM 690 O O . ARG A 1 90 ? -2.672 -5.751 -5.689 1.00 95.25 90 ARG A O 1
ATOM 697 N N . LEU A 1 91 ? -4.608 -6.157 -6.758 1.00 93.69 91 LEU A N 1
ATOM 698 C CA . LEU A 1 91 ? -5.041 -7.252 -5.902 1.00 93.69 91 LEU A CA 1
ATOM 699 C C . LEU A 1 91 ? -4.713 -8.584 -6.589 1.00 93.69 91 LEU A C 1
ATOM 701 O O . LEU A 1 91 ? -5.012 -8.723 -7.775 1.00 93.69 91 LEU A O 1
ATOM 705 N N . ASP A 1 92 ? -4.101 -9.509 -5.850 1.00 88.12 92 ASP A N 1
ATOM 706 C CA . ASP A 1 92 ? -3.919 -10.920 -6.233 1.00 88.12 92 ASP A CA 1
ATOM 707 C C . ASP A 1 92 ? -5.223 -11.695 -6.024 1.00 88.12 92 ASP A C 1
ATOM 709 O O . ASP A 1 92 ? -5.791 -11.616 -4.908 1.00 88.12 92 ASP A O 1
#

Sequence (92 aa):
MQAVAIIGWLGNQQLIEEVAPMANIVSKLVKECNSTRSKGADFPTIWQTMLKGHAYVAGPPMQDRNQEGPILKVPLITGRYLIFDASGFRLD

Secondary structure (DSSP, 8-state):
-------SS-SSSTTSTTHHHHHHHHHHHHHHHHHHHHTT--HHHHIIIIITT-TTB-S--EEEE-SSSEEEEEEBTTS-EEEEETTEEEE-